Protein AF-A0A952DJC6-F1 (afdb_monomer_lite)

Secondary structure (DSSP, 8-state):
-PPPPPTT-EEEEEETTT-PBP---------TT-SEEEEEE-TT-S---PPP---TT--------HHHHHHHTTT--

Sequence (77 aa):
RPFEIAPGVRMVRIDRRSGKRVYGGWQVDTDPRAAVIWEAFKPESEPRRLAAVYDPFEKREIVRSDSDFLQSTGGIY

Structure (mmCIF, N/CA/C/O backbone):
data_AF-A0A952DJC6-F1
#
_entry.id   AF-A0A952DJC6-F1
#
loop_
_atom_site.group_PDB
_atom_site.id
_atom_site.type_symbol
_atom_site.label_atom_id
_atom_site.label_alt_id
_atom_site.label_comp_id
_atom_site.label_asym_id
_atom_site.label_entity_id
_atom_site.label_seq_id
_atom_site.pdbx_PDB_ins_code
_atom_site.Cartn_x
_atom_site.Cartn_y
_atom_site.Cartn_z
_atom_site.occupancy
_atom_site.B_iso_or_equiv
_atom_site.auth_seq_id
_atom_site.auth_comp_id
_atom_site.auth_asym_id
_atom_site.auth_atom_id
_atom_site.pdbx_PDB_model_num
ATOM 1 N N . ARG A 1 1 ? 17.208 21.641 4.738 1.00 83.44 1 ARG A N 1
ATOM 2 C CA . ARG A 1 1 ? 16.759 20.725 5.815 1.00 83.44 1 ARG A CA 1
ATOM 3 C C . ARG A 1 1 ? 16.223 19.462 5.150 1.00 83.44 1 ARG A C 1
ATOM 5 O O . ARG A 1 1 ? 15.486 19.627 4.183 1.00 83.44 1 ARG A O 1
ATOM 12 N N . PRO A 1 2 ? 16.618 18.253 5.578 1.00 89.81 2 PRO A N 1
ATOM 13 C CA . PRO A 1 2 ? 16.012 17.015 5.087 1.00 89.81 2 PRO A CA 1
ATOM 14 C C . PRO A 1 2 ? 14.503 16.994 5.363 1.00 89.81 2 PRO A C 1
ATOM 16 O O . PRO A 1 2 ? 14.044 17.636 6.308 1.00 89.81 2 PRO A O 1
ATOM 19 N N . PHE A 1 3 ? 13.735 16.274 4.546 1.00 84.19 3 PHE A N 1
ATOM 20 C CA . PHE A 1 3 ? 12.323 16.032 4.831 1.00 84.19 3 PHE A CA 1
ATOM 21 C C . PHE A 1 3 ? 12.207 15.063 6.012 1.00 84.19 3 PHE A C 1
ATOM 23 O O . PHE A 1 3 ? 12.712 13.943 5.953 1.00 84.19 3 PHE A O 1
ATOM 30 N N . GLU A 1 4 ? 11.557 15.504 7.084 1.00 89.88 4 GLU A N 1
ATOM 31 C CA . GLU A 1 4 ? 11.248 14.662 8.235 1.00 89.88 4 GLU A CA 1
ATOM 32 C C . GLU A 1 4 ? 9.867 14.043 8.037 1.00 89.88 4 GLU A C 1
ATOM 34 O O . GLU A 1 4 ? 8.878 14.739 7.802 1.00 89.88 4 GLU A O 1
ATOM 39 N N . ILE A 1 5 ? 9.804 12.717 8.134 1.00 86.75 5 ILE A N 1
ATOM 40 C CA . ILE A 1 5 ? 8.535 12.001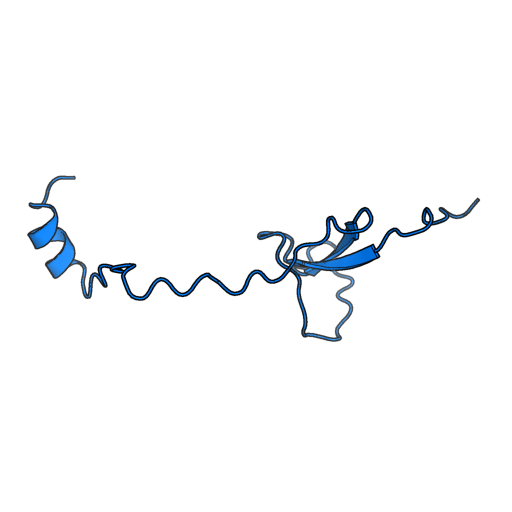 8.118 1.00 86.75 5 ILE A CA 1
ATOM 41 C C . ILE A 1 5 ? 7.716 12.401 9.352 1.00 86.75 5 ILE A C 1
ATOM 43 O O . ILE A 1 5 ? 8.218 12.401 10.477 1.00 86.75 5 ILE A O 1
ATOM 47 N N . ALA A 1 6 ? 6.438 12.717 9.134 1.00 87.25 6 ALA A N 1
ATOM 48 C CA . ALA A 1 6 ? 5.515 13.001 10.224 1.00 87.25 6 ALA A CA 1
ATOM 49 C C . ALA A 1 6 ? 5.306 11.751 11.108 1.00 87.25 6 ALA A C 1
ATOM 51 O O . ALA A 1 6 ? 5.274 10.629 10.588 1.00 87.25 6 ALA A O 1
ATOM 52 N N . PRO A 1 7 ? 5.120 11.914 12.432 1.00 88.81 7 PRO A N 1
ATOM 53 C CA . PRO A 1 7 ? 4.876 10.792 13.332 1.00 88.81 7 PRO A CA 1
ATOM 54 C C . PRO A 1 7 ? 3.720 9.899 12.863 1.00 88.81 7 PRO A C 1
ATOM 56 O O . PRO A 1 7 ? 2.661 10.380 12.463 1.00 88.81 7 PRO A O 1
ATOM 59 N N . GLY A 1 8 ? 3.928 8.583 12.920 1.00 86.75 8 GLY A N 1
ATOM 60 C CA . GLY A 1 8 ? 2.905 7.585 12.594 1.00 86.75 8 GLY A CA 1
ATOM 61 C C . GLY A 1 8 ? 2.699 7.304 11.102 1.00 86.75 8 GLY A C 1
ATOM 62 O O . GLY A 1 8 ? 1.963 6.372 10.778 1.00 86.75 8 GLY A O 1
ATOM 63 N N . VAL A 1 9 ? 3.354 8.038 10.194 1.00 90.38 9 VAL A N 1
ATOM 64 C CA . VAL A 1 9 ? 3.348 7.698 8.763 1.00 90.38 9 VAL A CA 1
ATOM 65 C C . VAL A 1 9 ? 3.988 6.331 8.551 1.00 90.38 9 VAL A C 1
ATOM 67 O O . VAL A 1 9 ? 5.032 6.011 9.123 1.00 90.38 9 VAL A O 1
ATOM 70 N N . ARG A 1 10 ? 3.362 5.521 7.697 1.00 87.81 10 ARG A N 1
ATOM 71 C CA . ARG A 1 10 ? 3.825 4.171 7.372 1.00 87.81 10 ARG A CA 1
ATOM 72 C C . ARG A 1 10 ? 4.273 4.114 5.925 1.00 87.81 10 ARG A C 1
ATOM 74 O O . ARG A 1 10 ? 3.487 4.388 5.024 1.00 87.81 10 ARG A O 1
ATOM 81 N N . MET A 1 11 ? 5.522 3.715 5.713 1.00 89.06 11 MET A N 1
ATOM 82 C CA . MET A 1 11 ? 6.055 3.444 4.380 1.00 89.06 11 MET A CA 1
ATOM 83 C C . MET A 1 11 ? 5.711 2.010 3.985 1.00 89.06 11 MET A C 1
ATOM 85 O O . MET A 1 11 ? 6.095 1.056 4.666 1.00 89.06 11 MET A O 1
ATOM 89 N N . VAL A 1 12 ? 4.966 1.848 2.896 1.00 89.88 12 VAL A N 1
ATOM 90 C CA . VAL A 1 12 ? 4.471 0.547 2.440 1.00 89.88 12 VAL A CA 1
ATOM 91 C C . VAL A 1 12 ? 4.813 0.359 0.970 1.00 89.88 12 VAL A C 1
ATOM 93 O O . VAL A 1 12 ? 4.681 1.278 0.168 1.00 89.88 12 VAL A O 1
ATOM 96 N N . ARG A 1 13 ? 5.239 -0.854 0.609 1.00 89.81 13 ARG A N 1
ATOM 97 C CA . ARG A 1 13 ? 5.436 -1.229 -0.792 1.00 89.81 13 ARG A CA 1
ATOM 98 C C . ARG A 1 13 ? 4.111 -1.589 -1.435 1.00 89.81 13 ARG A C 1
ATOM 100 O O . ARG A 1 13 ? 3.385 -2.433 -0.896 1.00 89.81 13 ARG A O 1
ATOM 107 N N . ILE A 1 14 ? 3.842 -1.006 -2.593 1.00 90.12 14 ILE A N 1
ATOM 108 C CA . ILE A 1 14 ? 2.626 -1.256 -3.362 1.00 90.12 14 ILE A CA 1
ATOM 109 C C . ILE A 1 14 ? 2.936 -1.499 -4.837 1.00 90.12 14 ILE A C 1
ATOM 111 O O . ILE A 1 14 ? 3.931 -1.004 -5.360 1.00 90.12 14 ILE A O 1
ATOM 115 N N . ASP A 1 15 ? 2.063 -2.246 -5.504 1.00 89.94 15 ASP A N 1
ATOM 116 C CA . ASP A 1 15 ? 1.993 -2.257 -6.960 1.00 89.94 15 ASP A CA 1
ATOM 117 C C . ASP A 1 15 ? 1.408 -0.922 -7.435 1.00 89.94 15 ASP A C 1
ATOM 119 O O . ASP A 1 15 ? 0.301 -0.549 -7.041 1.00 89.94 15 ASP A O 1
ATOM 123 N N . ARG A 1 16 ? 2.144 -0.202 -8.285 1.00 89.94 16 ARG A N 1
ATOM 124 C CA . ARG A 1 16 ? 1.766 1.124 -8.791 1.00 89.94 16 ARG A CA 1
ATOM 125 C C . ARG A 1 16 ? 0.429 1.117 -9.530 1.00 89.94 16 ARG A C 1
ATOM 127 O O . ARG A 1 16 ? -0.278 2.121 -9.516 1.00 89.94 16 ARG A O 1
ATOM 134 N N . ARG A 1 17 ? 0.110 0.037 -10.245 1.00 88.81 17 ARG A N 1
ATOM 135 C CA . ARG A 1 17 ? -1.080 -0.021 -11.099 1.00 88.81 17 ARG A CA 1
ATOM 136 C C . ARG A 1 17 ? -2.328 -0.320 -10.281 1.00 88.81 17 ARG A C 1
ATOM 138 O O . ARG A 1 17 ? -3.379 0.241 -10.569 1.00 88.81 17 ARG A O 1
ATOM 145 N N . SER A 1 18 ? -2.230 -1.208 -9.294 1.00 87.94 18 SER A N 1
ATOM 146 C CA . SER A 1 18 ? -3.384 -1.674 -8.526 1.00 87.94 18 SER A CA 1
ATOM 147 C C . SER A 1 18 ? -3.490 -1.089 -7.116 1.00 87.94 18 SER A C 1
ATOM 149 O O . SER A 1 18 ? -4.480 -1.366 -6.442 1.00 87.94 18 SER A O 1
ATOM 151 N N . GLY A 1 19 ? -2.462 -0.400 -6.610 1.00 89.38 19 GLY A N 1
ATOM 152 C CA . GLY A 1 19 ? -2.388 0.094 -5.227 1.00 89.38 19 GLY A CA 1
ATOM 153 C C . GLY A 1 19 ? -2.337 -1.013 -4.166 1.00 89.38 19 GLY A C 1
ATOM 154 O O . GLY A 1 19 ? -2.507 -0.760 -2.974 1.00 89.38 19 GLY A O 1
ATOM 155 N N . LYS A 1 20 ? -2.140 -2.276 -4.573 1.00 89.12 20 LYS A N 1
ATOM 156 C CA . LYS A 1 20 ? -2.162 -3.418 -3.649 1.00 89.12 20 LYS A CA 1
ATOM 157 C C . LYS A 1 20 ? -0.808 -3.551 -2.976 1.00 89.12 20 LYS A C 1
ATOM 159 O O . LYS A 1 20 ? 0.229 -3.437 -3.623 1.00 89.12 20 LYS A O 1
ATOM 164 N N . ARG A 1 21 ? -0.821 -3.863 -1.682 1.00 88.44 21 ARG A N 1
ATOM 165 C CA . ARG A 1 21 ? 0.395 -4.076 -0.897 1.00 88.44 21 ARG A CA 1
ATOM 166 C C . ARG A 1 21 ? 1.192 -5.281 -1.405 1.00 88.44 21 ARG A C 1
ATOM 168 O O . ARG A 1 21 ? 0.641 -6.369 -1.574 1.00 88.44 21 ARG A O 1
ATOM 175 N N . VAL A 1 22 ? 2.500 -5.095 -1.573 1.00 88.69 22 VAL A N 1
ATOM 176 C CA . VAL A 1 22 ? 3.448 -6.126 -2.014 1.00 88.69 22 VAL A CA 1
ATOM 177 C C . VAL A 1 22 ? 4.204 -6.680 -0.807 1.00 88.69 22 VAL A C 1
ATOM 179 O O . VAL A 1 22 ? 4.886 -5.955 -0.078 1.00 88.69 22 VAL A O 1
ATOM 182 N N . TYR A 1 23 ? 4.080 -7.988 -0.588 1.00 84.19 23 TYR A N 1
ATOM 183 C CA . TYR A 1 23 ? 4.671 -8.674 0.566 1.00 84.19 23 TYR A CA 1
ATOM 184 C C . TYR A 1 23 ? 5.993 -9.396 0.242 1.00 84.19 23 TYR A C 1
ATOM 186 O O . TYR A 1 23 ? 6.746 -9.691 1.164 1.00 84.19 23 TYR A O 1
ATOM 194 N N . GLY A 1 24 ? 6.306 -9.641 -1.037 1.00 75.25 24 GLY A N 1
ATOM 195 C CA . GLY A 1 24 ? 7.503 -10.370 -1.489 1.00 75.25 24 GLY A CA 1
ATOM 196 C C . GLY A 1 24 ? 8.426 -9.542 -2.393 1.00 75.25 24 GLY A C 1
ATOM 197 O O . GLY A 1 24 ? 8.040 -8.476 -2.855 1.00 75.25 24 GLY A O 1
ATOM 198 N N . GLY A 1 25 ? 9.645 -10.040 -2.633 1.00 65.31 25 GLY A N 1
ATOM 199 C CA . GLY A 1 25 ? 10.680 -9.384 -3.446 1.00 65.31 25 GLY A CA 1
ATOM 200 C C . GLY A 1 25 ? 11.536 -8.419 -2.623 1.00 65.31 25 GLY A C 1
ATOM 201 O O . GLY A 1 25 ? 11.032 -7.436 -2.097 1.00 65.31 25 GLY A O 1
ATOM 202 N N . TRP A 1 26 ? 12.825 -8.714 -2.450 1.00 59.81 26 TRP A N 1
ATOM 203 C CA . TRP A 1 26 ? 13.778 -7.864 -1.711 1.00 59.81 26 TRP A CA 1
ATOM 204 C C . TRP A 1 26 ? 14.539 -6.886 -2.625 1.00 59.81 26 TRP A C 1
ATOM 206 O O . TRP A 1 26 ? 15.216 -5.986 -2.141 1.00 59.81 26 TRP A O 1
ATOM 216 N N . GLN A 1 27 ? 14.408 -7.023 -3.945 1.00 64.38 27 GLN A N 1
ATOM 217 C CA . GLN A 1 27 ? 15.150 -6.188 -4.884 1.00 64.38 27 GLN A CA 1
ATOM 218 C C . GLN A 1 27 ? 14.570 -4.767 -4.842 1.00 64.38 27 GLN A C 1
ATOM 220 O O . GLN A 1 27 ? 13.420 -4.552 -5.229 1.00 64.38 27 GLN A O 1
ATOM 225 N N . VAL A 1 28 ? 15.336 -3.815 -4.310 1.00 63.72 28 VAL A N 1
ATOM 226 C CA . VAL A 1 28 ? 15.019 -2.391 -4.440 1.00 63.72 28 VAL A CA 1
ATOM 227 C C . VAL A 1 28 ? 15.289 -2.034 -5.893 1.00 63.72 28 VAL A C 1
ATOM 229 O O . VAL A 1 28 ? 16.442 -1.945 -6.305 1.00 63.72 28 VAL A O 1
ATOM 232 N N . ASP A 1 29 ? 14.223 -1.911 -6.673 1.00 69.69 29 ASP A N 1
ATOM 233 C CA . ASP A 1 29 ? 14.316 -1.484 -8.060 1.00 69.69 29 ASP A CA 1
ATOM 234 C C . ASP A 1 29 ? 14.530 0.034 -8.094 1.00 69.69 29 ASP A C 1
ATOM 236 O O . ASP A 1 29 ? 13.724 0.802 -7.563 1.00 69.69 29 ASP A O 1
ATOM 240 N N . THR A 1 30 ? 15.669 0.458 -8.638 1.00 79.06 30 THR A N 1
ATOM 241 C CA . THR A 1 30 ? 16.017 1.871 -8.827 1.00 79.06 30 THR A CA 1
ATOM 242 C C . THR A 1 30 ? 15.555 2.401 -10.184 1.00 79.06 30 THR A C 1
ATOM 244 O O . THR A 1 30 ? 15.761 3.584 -10.462 1.00 79.06 30 THR A O 1
ATOM 247 N N . ASP A 1 31 ? 14.918 1.567 -11.017 1.00 84.25 31 ASP A N 1
ATOM 248 C CA . ASP A 1 31 ? 14.276 2.004 -12.253 1.00 84.25 31 ASP A CA 1
ATOM 249 C C . ASP A 1 31 ? 13.151 3.009 -11.927 1.00 84.25 31 ASP A C 1
ATOM 251 O O . ASP A 1 31 ? 12.220 2.693 -11.177 1.00 84.25 31 ASP A O 1
ATOM 255 N N . PRO A 1 32 ? 13.157 4.214 -12.527 1.00 83.38 32 PRO A N 1
ATOM 256 C CA . PRO A 1 32 ? 12.041 5.157 -12.437 1.00 83.38 32 PRO A CA 1
ATOM 257 C C . PRO A 1 32 ? 10.681 4.581 -12.874 1.00 83.38 32 PRO A C 1
ATOM 259 O O . PRO A 1 32 ? 9.635 5.168 -12.586 1.00 83.38 32 PRO A O 1
ATOM 262 N N . ARG A 1 33 ? 10.674 3.466 -13.613 1.00 85.38 33 ARG A N 1
ATOM 263 C CA . ARG A 1 33 ? 9.482 2.744 -14.074 1.00 85.38 33 ARG A CA 1
ATOM 264 C C . ARG A 1 33 ? 9.176 1.477 -13.277 1.00 85.38 33 ARG A C 1
ATOM 266 O O . ARG A 1 33 ? 8.307 0.720 -13.712 1.00 85.38 33 ARG A O 1
ATOM 273 N N . ALA A 1 34 ? 9.814 1.276 -12.124 1.00 86.38 34 ALA A N 1
ATOM 274 C CA . ALA A 1 34 ? 9.537 0.150 -11.243 1.00 86.38 34 ALA A CA 1
ATOM 275 C C . ALA A 1 34 ? 8.024 -0.043 -11.026 1.00 86.38 34 ALA A C 1
ATOM 277 O O . ALA A 1 34 ? 7.274 0.898 -10.736 1.00 8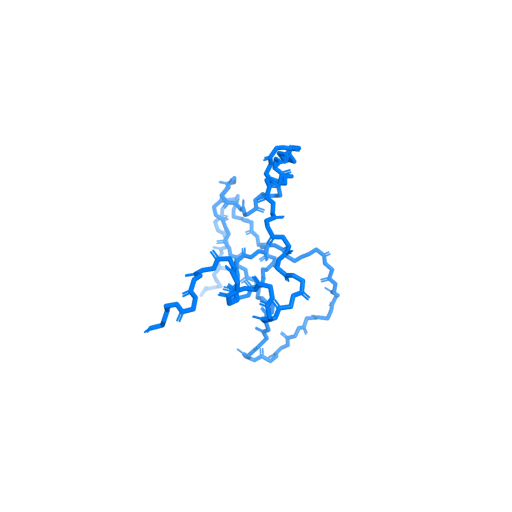6.38 34 ALA A O 1
ATOM 278 N N . ALA A 1 35 ? 7.563 -1.287 -11.169 1.00 87.50 35 ALA A N 1
ATOM 279 C CA . ALA A 1 35 ? 6.165 -1.640 -10.920 1.00 87.50 35 ALA A CA 1
ATOM 280 C C . ALA A 1 35 ? 5.811 -1.532 -9.427 1.00 87.50 35 ALA A C 1
ATOM 282 O O . ALA A 1 35 ? 4.661 -1.264 -9.080 1.00 87.50 35 ALA A O 1
ATOM 283 N N . VAL A 1 36 ? 6.805 -1.716 -8.553 1.00 87.88 36 VAL A N 1
ATOM 284 C CA . VAL A 1 36 ? 6.669 -1.615 -7.100 1.00 87.88 36 VAL A CA 1
ATOM 285 C C . VAL A 1 36 ? 7.259 -0.296 -6.625 1.00 87.88 36 VAL A C 1
ATOM 287 O O . VAL A 1 36 ? 8.422 -0.009 -6.889 1.00 87.88 36 VAL A O 1
ATOM 290 N N . ILE A 1 37 ? 6.475 0.476 -5.877 1.00 88.81 37 ILE A N 1
ATOM 291 C CA . ILE A 1 37 ? 6.906 1.756 -5.306 1.00 88.81 37 ILE A CA 1
ATOM 292 C C . ILE A 1 37 ? 6.727 1.773 -3.791 1.00 88.81 37 ILE A C 1
ATOM 294 O O . ILE A 1 37 ? 5.961 0.989 -3.224 1.00 88.81 37 ILE A O 1
ATOM 298 N N . TRP A 1 38 ? 7.428 2.697 -3.140 1.00 89.44 38 TRP A N 1
ATOM 299 C CA . TRP A 1 38 ? 7.198 3.052 -1.746 1.00 89.44 38 TRP A CA 1
ATOM 300 C C . TRP A 1 38 ? 6.174 4.182 -1.664 1.00 89.44 38 TRP A C 1
ATOM 302 O O . TRP A 1 38 ? 6.407 5.260 -2.205 1.00 89.44 38 TRP A O 1
ATOM 312 N N . GLU A 1 39 ? 5.070 3.955 -0.957 1.00 89.69 39 GLU A N 1
ATOM 313 C CA . GLU A 1 39 ? 4.051 4.972 -0.694 1.00 89.69 39 GLU A CA 1
ATOM 314 C C . GLU A 1 39 ? 3.902 5.217 0.813 1.00 89.69 39 GLU A C 1
ATOM 316 O O . GLU A 1 39 ? 4.004 4.297 1.634 1.00 89.69 39 GLU A O 1
ATOM 321 N N . ALA A 1 40 ? 3.701 6.486 1.166 1.00 91.75 40 ALA A N 1
ATOM 322 C CA . ALA A 1 40 ? 3.522 6.951 2.531 1.00 91.75 40 ALA A CA 1
ATOM 323 C C . ALA A 1 40 ? 2.030 7.013 2.875 1.00 91.75 40 ALA A C 1
ATOM 325 O O . ALA A 1 40 ? 1.283 7.794 2.289 1.00 91.75 40 ALA A O 1
ATOM 326 N N . PHE A 1 41 ? 1.609 6.239 3.870 1.00 89.75 41 PHE A N 1
ATOM 327 C CA . PHE A 1 41 ? 0.226 6.210 4.341 1.00 89.75 41 PHE A CA 1
ATOM 328 C C . PHE A 1 41 ? 0.078 6.929 5.677 1.00 89.75 41 PHE A C 1
ATOM 330 O O . PHE A 1 41 ? 0.957 6.856 6.543 1.00 89.75 41 PHE A O 1
ATOM 337 N N . LYS A 1 42 ? -1.077 7.579 5.870 1.00 87.62 42 LYS A N 1
ATOM 338 C CA . LYS A 1 42 ? -1.516 8.004 7.205 1.00 87.62 42 LYS A CA 1
ATOM 339 C C . LYS A 1 42 ? -1.695 6.762 8.088 1.00 87.62 42 LYS A C 1
ATOM 341 O O . LYS A 1 42 ? -2.008 5.695 7.544 1.00 87.62 42 LYS A O 1
ATOM 346 N N . PRO A 1 43 ? -1.570 6.891 9.418 1.00 84.81 43 PRO A N 1
ATOM 347 C CA . PRO A 1 43 ? -1.907 5.801 10.326 1.00 84.81 43 PRO A CA 1
ATOM 348 C C . PRO A 1 43 ? -3.254 5.157 9.959 1.00 84.81 43 PRO A C 1
ATOM 350 O O . PRO A 1 43 ? -4.218 5.873 9.695 1.00 84.81 43 PRO A O 1
ATOM 353 N N . GLU A 1 44 ? -3.295 3.821 9.911 1.00 77.56 44 GLU A N 1
ATOM 354 C CA . GLU A 1 44 ? -4.499 2.987 9.705 1.00 77.56 44 GLU A CA 1
ATOM 355 C C . GLU A 1 44 ? -5.138 3.040 8.307 1.00 77.56 44 GLU A C 1
ATOM 357 O O . GLU A 1 44 ? -6.074 2.286 8.020 1.00 77.56 44 GLU A O 1
ATOM 362 N N . SER A 1 45 ? -4.622 3.892 7.421 1.00 82.38 45 SER A N 1
ATOM 363 C CA . SER A 1 45 ? -5.118 4.052 6.050 1.00 82.38 45 SER A CA 1
ATOM 364 C C . SER A 1 45 ? -4.410 3.160 5.031 1.00 82.38 45 SER A C 1
ATOM 366 O O . SER A 1 45 ? -4.751 3.193 3.850 1.00 82.38 45 SER A O 1
ATOM 368 N N . GLU A 1 46 ? -3.425 2.361 5.454 1.00 81.31 46 GLU A N 1
ATOM 369 C CA . GLU A 1 46 ? -2.746 1.453 4.538 1.00 81.31 46 GLU A CA 1
ATOM 370 C C . GLU A 1 46 ? -3.698 0.384 3.962 1.00 81.31 46 GLU A C 1
ATOM 372 O O . GLU A 1 46 ? -4.627 -0.065 4.645 1.00 81.31 46 GLU A O 1
ATOM 377 N N . PRO A 1 47 ? -3.446 -0.108 2.732 1.00 76.50 47 PRO A N 1
ATOM 378 C CA . PRO A 1 47 ? -4.179 -1.231 2.171 1.00 76.50 47 PRO A CA 1
ATOM 379 C C . PRO A 1 47 ? -4.082 -2.446 3.098 1.00 76.50 47 PRO A C 1
ATOM 381 O O . PRO A 1 47 ? -3.026 -3.075 3.252 1.00 76.50 47 PRO A O 1
ATOM 384 N N . ARG A 1 48 ? -5.203 -2.773 3.741 1.00 73.88 48 ARG A N 1
ATOM 385 C CA . ARG A 1 48 ? -5.344 -3.968 4.569 1.00 73.88 48 ARG A CA 1
ATOM 386 C C . ARG A 1 48 ? -5.739 -5.133 3.678 1.00 73.88 48 ARG A C 1
ATOM 388 O O . ARG A 1 48 ? -6.569 -4.994 2.781 1.00 73.88 48 ARG A O 1
ATOM 395 N N . ARG A 1 49 ? -5.166 -6.307 3.946 1.00 66.00 49 ARG A N 1
ATOM 396 C CA . ARG A 1 49 ? -5.684 -7.547 3.373 1.00 66.00 49 ARG A CA 1
ATOM 397 C C . ARG A 1 49 ? -7.032 -7.808 4.034 1.00 66.00 49 ARG A C 1
ATOM 399 O O . ARG A 1 49 ? -7.091 -8.399 5.105 1.00 66.00 49 ARG A O 1
ATOM 406 N N . LEU A 1 50 ? -8.104 -7.357 3.401 1.00 60.94 50 LEU A N 1
ATOM 407 C CA . LEU A 1 50 ? -9.388 -8.003 3.594 1.00 60.94 50 LEU A CA 1
ATOM 408 C C . LEU A 1 50 ? -9.210 -9.378 2.956 1.00 60.94 50 LEU A C 1
ATOM 410 O O . LEU A 1 50 ? -8.878 -9.470 1.771 1.00 60.94 50 LEU A O 1
ATOM 414 N N . ALA A 1 51 ? -9.307 -10.449 3.748 1.00 59.44 51 ALA A N 1
ATOM 415 C CA . ALA A 1 51 ? -9.568 -11.744 3.140 1.00 59.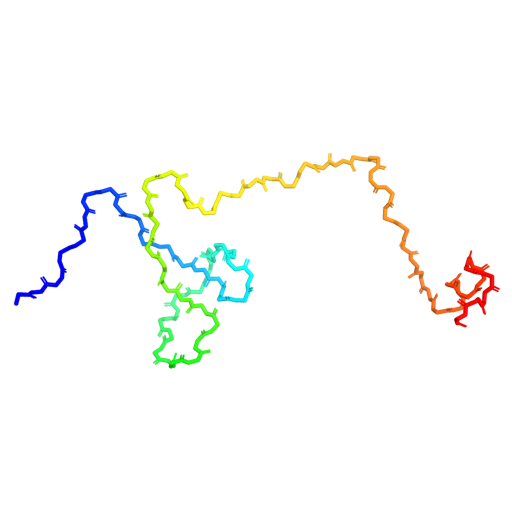44 51 ALA A CA 1
ATOM 416 C C . ALA A 1 51 ? -10.797 -11.507 2.262 1.00 59.44 51 ALA A C 1
ATOM 418 O O . ALA A 1 51 ? -11.776 -10.945 2.761 1.00 59.44 51 ALA A O 1
ATOM 419 N N . ALA A 1 52 ? -10.702 -11.796 0.960 1.00 62.62 52 ALA A N 1
ATOM 420 C CA . ALA A 1 52 ? -11.887 -11.768 0.118 1.00 62.62 52 ALA A CA 1
ATOM 421 C C . ALA A 1 52 ? -12.948 -12.541 0.898 1.00 62.62 52 ALA A C 1
ATOM 423 O O . ALA A 1 52 ? -12.661 -13.661 1.332 1.00 62.62 52 ALA A O 1
ATOM 424 N N . VAL A 1 53 ? -14.082 -11.901 1.195 1.00 60.84 53 VAL A N 1
ATOM 425 C CA . VAL A 1 53 ? -15.200 -12.617 1.797 1.00 60.84 53 VAL A CA 1
ATOM 426 C C . VAL A 1 53 ? -15.472 -13.726 0.801 1.00 60.84 53 VAL A C 1
ATOM 428 O O . VAL A 1 53 ? -15.843 -13.460 -0.340 1.00 60.84 53 VAL A O 1
ATOM 431 N N . TYR A 1 54 ? -15.110 -14.947 1.179 1.00 63.28 54 TYR A N 1
ATOM 432 C CA . TYR A 1 54 ? -15.433 -16.111 0.393 1.00 63.28 54 TYR A CA 1
ATOM 433 C C . TYR A 1 54 ? -16.949 -16.172 0.434 1.00 63.28 54 TYR A C 1
ATOM 435 O O . TYR A 1 54 ? -17.522 -16.502 1.469 1.00 63.28 54 TYR A O 1
ATOM 443 N N . ASP A 1 55 ? -17.578 -15.737 -0.648 1.00 66.56 55 ASP A N 1
ATOM 444 C CA . ASP A 1 55 ? -18.993 -15.942 -0.852 1.00 66.56 55 ASP A CA 1
ATOM 445 C C . ASP A 1 55 ? -19.140 -17.308 -1.540 1.00 66.56 55 ASP A C 1
ATOM 447 O O . ASP A 1 55 ? -18.862 -17.420 -2.739 1.00 66.56 55 ASP A O 1
ATOM 451 N N . PRO A 1 56 ? -19.525 -18.375 -0.809 1.00 64.31 56 PRO A N 1
ATOM 452 C CA . PRO A 1 56 ? -19.775 -19.686 -1.407 1.00 64.31 56 PRO A CA 1
ATOM 453 C C . PRO A 1 56 ? -20.914 -19.663 -2.437 1.00 64.31 56 PRO A C 1
ATOM 455 O O . PRO A 1 56 ? -21.110 -20.652 -3.143 1.00 64.31 56 PRO A O 1
ATOM 458 N N . PHE A 1 57 ? -21.659 -18.558 -2.529 1.00 68.94 57 PHE A N 1
ATOM 459 C CA . PHE A 1 57 ? -22.761 -18.354 -3.457 1.00 68.94 57 PHE A CA 1
ATOM 460 C C . PHE A 1 57 ? -22.420 -17.398 -4.608 1.00 68.94 57 PHE A C 1
ATOM 462 O O . PHE A 1 57 ? -23.264 -17.215 -5.490 1.00 68.94 57 PHE A O 1
ATOM 469 N N . GLU A 1 58 ? -21.200 -16.842 -4.671 1.00 68.56 58 GLU A N 1
ATOM 470 C CA . GLU A 1 58 ? -20.744 -16.067 -5.829 1.00 68.56 58 GLU A CA 1
ATOM 471 C C . GLU A 1 58 ? -20.560 -17.019 -7.018 1.00 68.56 58 GLU A C 1
ATOM 473 O O . GLU A 1 58 ? -19.512 -17.638 -7.230 1.00 68.56 58 GLU A O 1
ATOM 478 N N . LYS A 1 59 ? -21.629 -17.167 -7.805 1.00 61.72 59 LYS A N 1
ATOM 479 C CA . LYS A 1 59 ? -21.614 -17.907 -9.064 1.00 61.72 59 LYS A CA 1
ATOM 480 C C . LYS A 1 59 ? -20.741 -17.153 -10.060 1.00 61.72 59 LYS A C 1
ATOM 482 O O . LYS A 1 59 ? -21.216 -16.294 -10.795 1.00 61.72 59 LYS A O 1
ATOM 487 N N . ARG A 1 60 ? -19.456 -17.498 -10.119 1.00 62.16 60 ARG A N 1
ATOM 488 C CA . ARG A 1 60 ? -18.646 -17.200 -11.301 1.00 62.16 60 ARG A CA 1
ATOM 489 C C . ARG A 1 60 ? -19.177 -18.072 -12.425 1.00 62.16 60 ARG A C 1
ATOM 491 O O . ARG A 1 60 ? -18.958 -19.282 -12.418 1.00 62.16 60 ARG A O 1
ATOM 498 N N . GLU A 1 61 ? -19.893 -17.472 -13.369 1.00 65.19 61 GLU A N 1
ATOM 499 C CA . GLU A 1 61 ? -20.116 -18.105 -14.663 1.00 65.19 61 GLU A CA 1
ATOM 500 C C . GLU A 1 61 ? -18.750 -18.285 -15.324 1.00 65.19 61 GLU A C 1
ATOM 502 O O . GLU A 1 61 ? -18.155 -17.363 -15.878 1.00 65.19 61 GLU A O 1
ATOM 507 N N . ILE A 1 62 ? -18.196 -19.487 -15.181 1.00 63.31 62 ILE A N 1
ATOM 508 C CA . ILE A 1 62 ? -17.008 -19.896 -15.914 1.00 63.31 62 ILE A CA 1
ATOM 509 C C . ILE A 1 62 ? -17.482 -20.141 -17.341 1.00 63.31 62 ILE A C 1
ATOM 511 O O . ILE A 1 62 ? -17.941 -21.235 -17.667 1.00 63.31 62 ILE A O 1
ATOM 515 N N . VAL A 1 63 ? -17.401 -19.114 -18.179 1.00 63.88 63 VAL A N 1
ATOM 516 C CA . VAL A 1 63 ? -17.570 -19.258 -19.624 1.00 63.88 63 VAL A CA 1
ATOM 517 C C . VAL A 1 63 ? -16.377 -20.068 -20.124 1.00 63.88 63 VAL A C 1
ATOM 519 O O . VAL A 1 63 ? -15.240 -19.600 -20.098 1.00 63.88 63 VAL A O 1
ATOM 522 N N . ARG A 1 64 ? -16.616 -21.334 -20.475 1.00 67.75 64 ARG A N 1
ATOM 523 C CA . ARG A 1 64 ? -15.546 -22.295 -20.785 1.00 67.75 64 ARG A CA 1
ATOM 524 C C . ARG A 1 64 ? -15.014 -22.155 -22.211 1.00 67.75 64 ARG A C 1
ATOM 526 O O . ARG A 1 64 ? -13.910 -22.624 -22.475 1.00 67.75 64 ARG A O 1
ATOM 533 N N . SER A 1 65 ? -15.759 -21.510 -23.109 1.00 75.62 65 SER A N 1
ATOM 534 C CA . SER A 1 65 ? -15.313 -21.182 -24.465 1.00 75.62 65 SER A CA 1
ATOM 535 C C . SER A 1 65 ? -16.157 -20.071 -25.102 1.00 75.62 65 SER A C 1
ATOM 537 O O . SER A 1 65 ? -17.298 -19.846 -24.697 1.00 75.62 65 SER A O 1
ATOM 539 N N . ASP A 1 66 ? -15.627 -19.437 -26.153 1.00 66.75 66 ASP A N 1
ATOM 540 C CA . ASP A 1 66 ? -16.349 -18.452 -26.976 1.00 66.75 66 ASP A CA 1
ATOM 541 C C . ASP A 1 66 ? -17.645 -19.022 -27.576 1.00 66.75 66 ASP A C 1
ATOM 543 O O . ASP A 1 66 ? -18.623 -18.302 -27.748 1.00 66.75 66 ASP A O 1
ATOM 547 N N . SER A 1 67 ? -17.694 -20.331 -27.851 1.00 75.44 67 SER A N 1
ATOM 548 C CA . SER A 1 67 ? -18.912 -20.987 -28.350 1.00 75.44 67 SER A CA 1
ATOM 549 C C . SER A 1 67 ? -20.018 -21.040 -27.293 1.00 75.44 67 SER A C 1
ATOM 551 O O . SER A 1 67 ? -21.179 -20.803 -27.621 1.00 75.44 67 SER A O 1
ATOM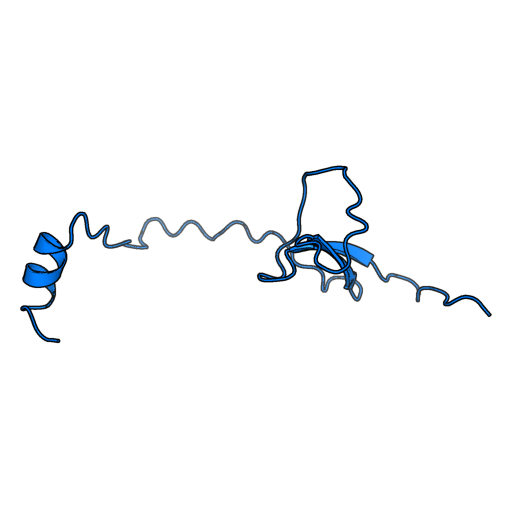 553 N N . ASP A 1 68 ? -19.664 -21.286 -26.028 1.00 79.00 68 ASP A N 1
ATOM 554 C CA . ASP A 1 68 ? -20.632 -21.290 -24.922 1.00 79.00 68 ASP A CA 1
ATOM 555 C C . ASP A 1 68 ? -21.174 -19.878 -24.657 1.00 79.00 68 ASP A C 1
ATOM 557 O O . ASP A 1 68 ? -22.350 -19.705 -24.342 1.00 79.00 68 ASP A O 1
ATOM 561 N N . PHE A 1 69 ? -20.331 -18.857 -24.832 1.00 7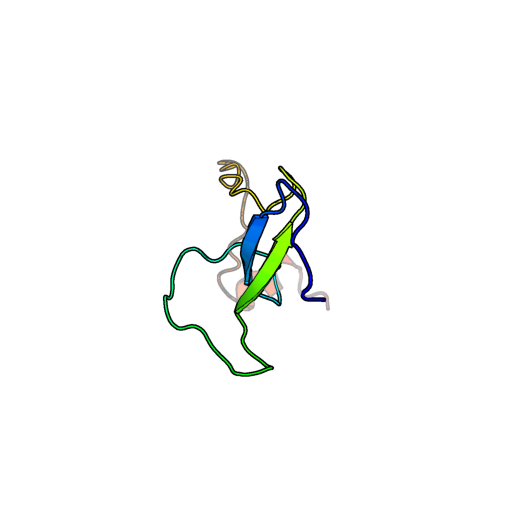0.38 69 PHE A N 1
ATOM 562 C CA . PHE A 1 69 ? -20.720 -17.456 -24.683 1.00 70.38 69 PHE A CA 1
ATOM 563 C C . PHE A 1 69 ? -21.759 -17.015 -25.720 1.00 70.38 69 PHE A C 1
ATOM 565 O O . PHE A 1 69 ? -22.753 -16.371 -25.385 1.00 70.38 69 PHE A O 1
ATOM 572 N N . LEU A 1 70 ? -21.545 -17.371 -26.990 1.00 78.19 70 LEU A N 1
ATOM 573 C CA . LEU A 1 70 ? -22.459 -17.031 -28.084 1.00 78.19 70 LEU A CA 1
ATOM 574 C C . LEU A 1 70 ? -23.837 -17.668 -27.895 1.00 78.19 70 LEU A C 1
ATOM 576 O O . LEU A 1 70 ? -24.856 -17.058 -28.218 1.00 78.19 70 LEU A O 1
ATOM 580 N N . GLN A 1 71 ? -23.869 -18.882 -27.344 1.00 76.75 71 GLN A N 1
ATOM 581 C CA . GLN A 1 71 ? -25.112 -19.582 -27.036 1.00 76.75 71 GLN A CA 1
ATOM 582 C C . GLN A 1 71 ? -25.852 -18.946 -25.855 1.00 76.75 71 GLN A C 1
ATOM 584 O O . GLN A 1 71 ? -27.073 -18.812 -25.915 1.00 76.75 71 GLN A O 1
ATOM 589 N N . SER A 1 72 ? -25.143 -18.526 -24.802 1.00 74.62 72 SER A N 1
ATOM 590 C CA . SER A 1 72 ? -25.773 -17.943 -23.610 1.00 74.62 72 SER A CA 1
ATOM 591 C C . SER A 1 72 ? -26.286 -16.518 -23.825 1.00 74.62 72 SER A C 1
ATOM 593 O O . SER A 1 72 ? -27.314 -16.141 -23.267 1.00 74.62 72 SER A O 1
ATOM 595 N N . THR A 1 73 ? -25.605 -15.731 -24.658 1.00 71.25 73 THR A N 1
ATOM 596 C CA . THR A 1 73 ? -25.968 -14.335 -24.959 1.00 71.25 73 THR A CA 1
ATOM 597 C C . THR A 1 73 ? -26.907 -14.189 -26.158 1.00 71.25 73 THR A C 1
ATOM 599 O O . THR A 1 73 ? -27.316 -13.077 -26.489 1.00 71.25 73 THR A O 1
ATOM 602 N N . GLY A 1 74 ? -27.272 -15.296 -26.814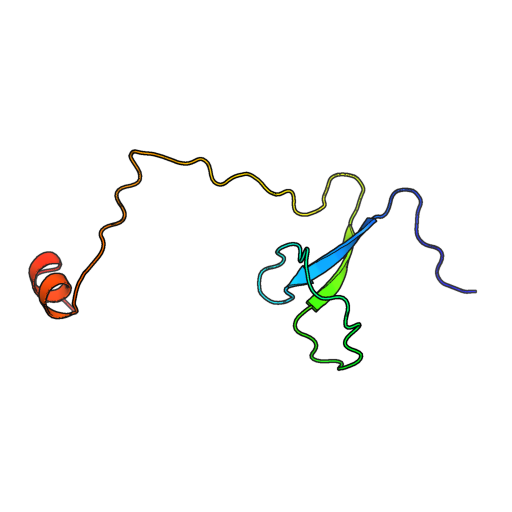 1.00 76.75 74 GLY A N 1
ATOM 603 C CA . GLY A 1 74 ? -28.137 -15.280 -27.996 1.00 76.75 74 GLY A CA 1
ATOM 604 C C . GLY A 1 74 ? -27.484 -14.654 -29.234 1.00 76.75 74 GLY A C 1
ATOM 605 O O . GLY A 1 74 ? -28.194 -14.262 -30.156 1.00 76.75 74 GLY A O 1
ATOM 606 N N . GLY A 1 75 ? -26.150 -14.547 -29.256 1.00 66.38 75 GLY A N 1
ATOM 607 C CA . GLY A 1 75 ? -25.383 -14.057 -30.404 1.00 66.38 75 GLY A CA 1
ATOM 608 C C . GLY A 1 75 ? -25.569 -12.573 -30.730 1.00 66.38 75 GLY A C 1
ATOM 609 O O . GLY A 1 75 ? -25.353 -12.182 -31.876 1.00 66.38 75 GLY A O 1
ATOM 610 N N . ILE A 1 76 ? -25.988 -11.751 -29.766 1.00 61.59 76 ILE A N 1
ATOM 611 C CA . ILE A 1 76 ? -26.215 -10.320 -29.993 1.00 61.59 76 ILE A CA 1
ATOM 612 C C . ILE A 1 76 ? -24.917 -9.549 -29.695 1.00 61.59 76 ILE A C 1
ATOM 614 O O . ILE A 1 76 ? -24.481 -9.506 -28.544 1.00 61.59 76 ILE A O 1
ATOM 618 N N . TYR A 1 77 ? -24.324 -8.948 -30.733 1.00 56.84 77 TYR A N 1
ATOM 619 C CA . TYR A 1 77 ? -23.246 -7.951 -30.655 1.00 56.84 77 TYR A CA 1
ATOM 620 C C . TYR A 1 77 ? -23.716 -6.622 -31.241 1.00 56.84 77 TYR A C 1
ATOM 622 O O . TYR A 1 77 ? -24.428 -6.664 -32.272 1.00 56.84 77 TYR A O 1
#

pLDDT: mean 77.8, std 10.86, range [56.84, 91.75]

Foldseek 3Di:
DDDDDDPQKDWFKAQPVPLAGDDDDPDPDPPPPDRIDIDIDHHPRHDDPPPPPPDVPPDPPPPVDPVSVCVVVVNDD

Radius of gyration: 20.86 Å; chains: 1; bounding box: 45×43×44 Å